Protein AF-A0AA37GPE2-F1 (afdb_monomer)

Secondary structure (DSSP, 8-state):
-PPP---------S---EEEEETTS-----TTTTTT--EEEEEEE-GGGGGS--S----SS-HHHHHTTS-TT-EEEEEE--TT--HHHHHHHSSHHHHHHHHHHHHHHHHHHT-S-S-------

Structure (mmCIF, N/CA/C/O backbone):
data_AF-A0AA37GPE2-F1
#
_entry.id   AF-A0AA37GPE2-F1
#
loop_
_atom_site.group_PDB
_atom_site.id
_atom_site.type_symbol
_atom_site.label_atom_id
_atom_site.label_alt_id
_atom_site.label_comp_id
_atom_site.label_asym_id
_atom_site.label_entity_id
_atom_site.label_seq_id
_atom_site.pdbx_PDB_ins_code
_atom_site.Cartn_x
_atom_site.Cartn_y
_atom_site.Cartn_z
_atom_site.occupancy
_atom_site.B_iso_or_equiv
_atom_site.auth_seq_id
_atom_site.auth_comp_id
_atom_site.auth_asym_id
_atom_site.auth_atom_id
_atom_site.pdbx_PDB_model_num
ATOM 1 N N . MET A 1 1 ? -5.019 -32.848 37.569 1.00 37.22 1 MET A N 1
ATOM 2 C CA . MET A 1 1 ? -5.995 -32.645 36.481 1.00 37.22 1 MET A CA 1
ATOM 3 C C . MET A 1 1 ? -5.860 -31.202 36.032 1.00 37.22 1 MET A C 1
ATOM 5 O O . MET A 1 1 ? -6.305 -30.319 36.750 1.00 37.22 1 MET A O 1
ATOM 9 N N . ALA A 1 2 ? -5.119 -30.956 34.951 1.00 37.72 2 ALA A N 1
ATOM 10 C CA . ALA A 1 2 ? -4.983 -29.623 34.375 1.00 37.72 2 ALA A CA 1
ATOM 11 C C . ALA A 1 2 ? -6.244 -29.335 33.552 1.00 37.72 2 ALA A C 1
ATOM 13 O O . ALA A 1 2 ? -6.603 -30.134 32.688 1.00 37.72 2 ALA A O 1
ATOM 14 N N . SER A 1 3 ? -6.935 -28.245 33.877 1.00 38.19 3 SER A N 1
ATOM 15 C CA . SER A 1 3 ? -8.075 -27.760 33.103 1.00 38.19 3 SER A CA 1
ATOM 16 C C . SER A 1 3 ? -7.527 -27.149 31.819 1.00 38.19 3 SER A C 1
ATOM 18 O O . SER A 1 3 ? -6.719 -26.226 31.884 1.00 38.19 3 SER A O 1
ATOM 20 N N . ALA A 1 4 ? -7.907 -27.696 30.667 1.00 44.25 4 ALA A N 1
ATOM 21 C CA . ALA A 1 4 ? -7.628 -27.064 29.388 1.00 44.25 4 ALA A CA 1
ATOM 22 C C . ALA A 1 4 ? -8.433 -25.760 29.316 1.00 44.25 4 ALA A C 1
ATOM 24 O O . ALA A 1 4 ? -9.646 -25.769 29.525 1.00 44.25 4 ALA A O 1
ATOM 25 N N . GLU A 1 5 ? -7.749 -24.645 29.072 1.00 45.88 5 GLU A N 1
ATOM 26 C CA . GLU A 1 5 ? -8.393 -23.376 28.759 1.00 45.88 5 GLU A CA 1
ATOM 27 C C . GLU A 1 5 ? -9.006 -23.484 27.360 1.00 45.88 5 GLU A C 1
ATOM 29 O O . GLU A 1 5 ? -8.310 -23.633 26.353 1.00 45.88 5 GLU A O 1
ATOM 34 N N . GLU A 1 6 ? -10.333 -23.462 27.313 1.00 42.38 6 GLU A N 1
ATOM 35 C CA . GLU A 1 6 ? -11.103 -23.381 26.082 1.00 42.38 6 GLU A CA 1
ATOM 36 C C . GLU A 1 6 ? -10.866 -22.003 25.453 1.00 42.38 6 GLU A C 1
ATOM 38 O O . GLU A 1 6 ? -11.261 -20.966 25.988 1.00 42.38 6 GLU A O 1
ATOM 43 N N . SER A 1 7 ? -10.161 -21.987 24.324 1.00 40.84 7 SER A N 1
ATOM 44 C CA . SER A 1 7 ? -9.971 -20.780 23.526 1.00 40.84 7 SER A CA 1
ATOM 45 C C . SER A 1 7 ? -11.285 -20.479 22.815 1.00 40.84 7 SER A C 1
ATOM 47 O O . SER A 1 7 ? -11.621 -21.123 21.824 1.00 40.84 7 SER A O 1
ATOM 49 N N . VAL A 1 8 ? -12.049 -19.526 23.343 1.00 43.91 8 VAL A N 1
ATOM 50 C CA . VAL A 1 8 ? -13.283 -19.060 22.707 1.00 43.91 8 VAL A CA 1
ATOM 51 C C . VAL A 1 8 ? -12.908 -18.262 21.456 1.00 43.91 8 VAL A C 1
ATOM 53 O O . VAL A 1 8 ? -12.640 -17.062 21.520 1.00 43.91 8 VAL A O 1
ATOM 56 N N . GLU A 1 9 ? -12.877 -18.926 20.301 1.00 49.22 9 GLU A N 1
ATOM 57 C CA . GLU A 1 9 ? -12.951 -18.240 19.013 1.00 49.22 9 GLU A CA 1
ATOM 58 C C . GLU A 1 9 ? -14.357 -17.641 18.870 1.00 49.22 9 GLU A C 1
ATOM 60 O O . GLU A 1 9 ? -15.343 -18.335 18.619 1.00 49.22 9 GLU A O 1
ATOM 65 N N . GLY A 1 10 ? -14.464 -16.329 19.092 1.00 43.81 10 GLY A N 1
ATOM 66 C CA . GLY A 1 10 ? -15.693 -15.582 18.837 1.00 43.81 10 GLY A CA 1
ATOM 67 C C . GLY A 1 10 ? -16.027 -15.547 17.336 1.00 43.81 10 GLY A C 1
ATOM 68 O O . GLY A 1 10 ? -15.116 -15.539 16.504 1.00 43.81 10 GLY A O 1
ATOM 69 N N . PRO A 1 11 ? -17.316 -15.486 16.952 1.00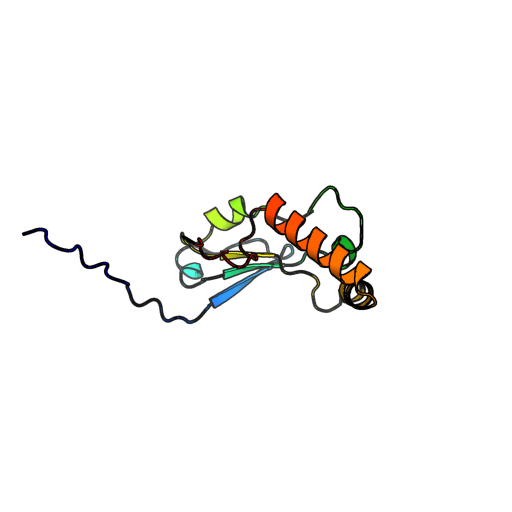 55.62 11 PRO A N 1
ATOM 70 C CA . PRO A 1 11 ? -17.740 -15.604 15.565 1.00 55.62 11 PRO A CA 1
ATOM 71 C C . PRO A 1 11 ? -17.523 -14.277 14.828 1.00 55.62 11 PRO A C 1
ATOM 73 O O . PRO A 1 11 ? -18.447 -13.493 14.624 1.00 55.62 11 PRO A O 1
ATOM 76 N N . GLY A 1 12 ? -16.293 -14.011 14.399 1.00 54.72 12 GLY A N 1
ATOM 77 C CA . GLY A 1 12 ? -16.060 -13.081 13.305 1.00 54.72 12 GLY A CA 1
ATOM 78 C C . GLY A 1 12 ? -16.392 -13.817 12.018 1.00 54.72 12 GLY A C 1
ATOM 79 O O . GLY A 1 12 ? -15.583 -14.619 11.564 1.00 54.72 12 GLY A O 1
ATOM 80 N N . SER A 1 13 ? -17.585 -13.605 11.450 1.00 57.19 13 SER A N 1
ATOM 81 C CA . SER A 1 13 ? -17.924 -14.115 10.115 1.00 57.19 13 SER A CA 1
ATOM 82 C C . SER A 1 13 ? -16.713 -13.912 9.204 1.00 57.19 13 SER A C 1
ATOM 84 O O . SER A 1 13 ? -16.241 -12.780 9.121 1.00 57.19 13 SER A O 1
ATOM 86 N N . GLY A 1 14 ? -16.187 -14.947 8.545 1.00 73.25 14 GLY A N 1
ATOM 87 C CA . GLY A 1 14 ? -14.963 -14.862 7.724 1.00 73.25 14 GLY A CA 1
ATOM 88 C C . GLY A 1 14 ? -15.023 -13.889 6.528 1.00 73.25 14 GLY A C 1
ATOM 89 O O . GLY A 1 14 ? -14.181 -13.942 5.633 1.00 73.25 14 GLY A O 1
ATOM 90 N N . LEU A 1 15 ? -16.032 -13.022 6.484 1.00 89.06 15 LEU A N 1
ATOM 91 C CA . LEU A 1 15 ? -16.222 -11.935 5.547 1.00 89.06 15 LEU A CA 1
ATOM 92 C C . LEU A 1 15 ? -15.211 -10.816 5.812 1.00 89.06 15 LEU A C 1
ATOM 94 O O . LEU A 1 15 ? -15.026 -10.348 6.934 1.00 89.06 15 LEU A O 1
ATOM 98 N N . LYS A 1 16 ? -14.573 -10.361 4.736 1.00 94.19 16 LYS A N 1
ATOM 99 C CA . LYS A 1 16 ? -13.634 -9.241 4.751 1.00 94.19 16 LYS A CA 1
ATOM 100 C C . LYS A 1 16 ? -14.374 -7.981 4.311 1.00 94.19 16 LYS A C 1
ATOM 102 O O . LYS A 1 16 ? -14.835 -7.910 3.176 1.00 94.19 16 LYS A O 1
ATOM 107 N N . CYS A 1 17 ? -14.463 -6.987 5.187 1.00 95.81 17 CYS A N 1
ATOM 108 C CA . CYS A 1 17 ? -14.852 -5.625 4.824 1.00 95.81 17 CYS A CA 1
ATOM 109 C C . CYS A 1 17 ? -13.586 -4.801 4.552 1.00 95.81 17 CYS A C 1
ATOM 111 O O . CYS A 1 17 ? -12.775 -4.609 5.467 1.00 95.81 17 CYS A O 1
ATOM 113 N N . VAL A 1 18 ? -13.400 -4.378 3.300 1.00 96.38 18 VAL A N 1
ATOM 114 C CA . VAL A 1 18 ? -12.221 -3.638 2.829 1.00 96.38 18 VAL A CA 1
ATOM 115 C C . VAL A 1 18 ? -12.621 -2.197 2.528 1.00 96.38 18 VAL A C 1
ATOM 117 O O . VAL A 1 18 ? -13.557 -1.967 1.764 1.00 96.38 18 VAL A O 1
ATOM 120 N N . MET A 1 19 ? -11.911 -1.231 3.107 1.00 96.38 19 MET A N 1
ATOM 121 C CA . MET A 1 19 ? -12.116 0.196 2.860 1.00 96.38 19 MET A CA 1
ATOM 122 C C . MET A 1 19 ? -10.902 0.810 2.170 1.00 96.38 19 MET A C 1
ATOM 124 O O . MET A 1 19 ? -9.776 0.657 2.634 1.00 96.38 19 MET A O 1
ATOM 128 N N . TYR A 1 20 ? -11.134 1.588 1.117 1.00 96.25 20 TYR A N 1
ATOM 129 C CA . TYR A 1 20 ? -10.109 2.452 0.538 1.00 96.25 20 TYR A CA 1
ATOM 130 C C . TYR A 1 20 ? -9.996 3.763 1.322 1.00 96.25 20 TYR A C 1
ATOM 132 O O . TYR A 1 20 ? -10.984 4.476 1.486 1.00 96.25 20 TYR A O 1
ATOM 140 N N . LEU A 1 21 ? -8.785 4.107 1.763 1.00 96.69 21 LEU A N 1
ATOM 141 C CA . LEU A 1 21 ? -8.455 5.412 2.335 1.00 96.69 21 LEU A CA 1
ATOM 142 C C . LEU A 1 21 ? -7.590 6.177 1.334 1.00 96.69 21 LEU A C 1
ATOM 144 O O . LEU A 1 21 ? -6.478 5.754 1.018 1.00 96.69 21 LEU A O 1
ATOM 148 N N . THR A 1 22 ? -8.104 7.296 0.827 1.00 94.06 22 THR A N 1
ATOM 149 C CA . THR A 1 22 ? -7.457 8.044 -0.260 1.00 94.06 22 THR A CA 1
ATOM 150 C C . THR A 1 22 ? -6.783 9.310 0.253 1.00 94.06 22 THR A C 1
ATOM 152 O O . THR A 1 22 ? -7.281 9.964 1.170 1.00 94.06 22 THR A O 1
ATOM 155 N N . GLY A 1 23 ? -5.683 9.712 -0.387 1.00 90.56 23 GLY A N 1
ATOM 156 C CA . GLY A 1 23 ? -5.026 10.989 -0.081 1.00 90.56 23 GLY A CA 1
ATOM 157 C C . GLY A 1 23 ? -5.881 12.226 -0.384 1.00 90.56 23 GLY A C 1
ATOM 158 O O . GLY A 1 23 ? -5.643 13.284 0.190 1.00 90.56 23 GLY A O 1
ATOM 159 N N . GLN A 1 24 ? -6.899 12.098 -1.243 1.00 89.19 24 GLN A N 1
ATOM 160 C CA . GLN A 1 24 ? -7.847 13.174 -1.561 1.00 89.19 24 GLN A CA 1
ATOM 161 C C . GLN A 1 24 ? -8.863 13.403 -0.433 1.00 89.19 24 GLN A C 1
ATOM 163 O O . GLN A 1 24 ? -9.322 14.526 -0.230 1.00 89.19 24 GLN A O 1
ATOM 168 N N . HIS A 1 25 ? -9.186 12.348 0.322 1.00 89.00 25 HIS A N 1
ATOM 169 C CA . HIS A 1 25 ? -10.123 12.382 1.443 1.00 89.00 2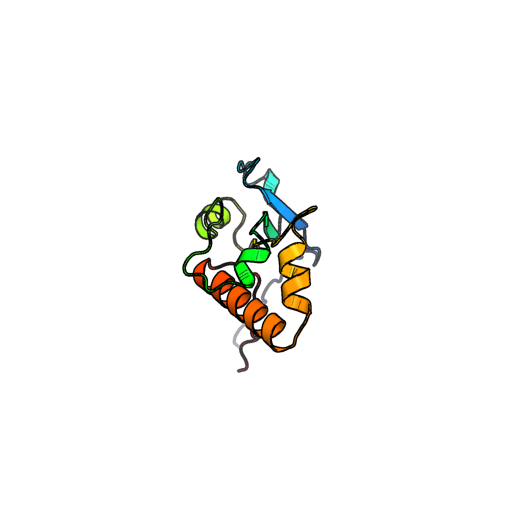5 HIS A CA 1
ATOM 170 C C . HIS A 1 25 ? -9.538 11.638 2.660 1.00 89.00 25 HIS A C 1
ATOM 172 O O . HIS A 1 25 ? -10.035 10.572 3.028 1.00 89.00 25 HIS A O 1
ATOM 178 N N . PRO A 1 26 ? -8.492 12.181 3.317 1.00 89.75 26 PRO A N 1
ATOM 179 C CA . PRO A 1 26 ? -7.723 11.473 4.346 1.00 89.75 26 PRO A CA 1
ATOM 180 C C . PRO A 1 26 ? -8.393 11.469 5.736 1.00 89.75 26 PRO A C 1
ATOM 182 O O . PRO A 1 26 ? -7.722 11.284 6.753 1.00 89.75 26 PRO A O 1
ATOM 185 N N . ASN A 1 27 ? -9.706 11.695 5.799 1.00 91.94 27 ASN A N 1
ATOM 186 C CA . ASN A 1 27 ? -10.456 11.790 7.047 1.00 91.94 27 ASN A CA 1
ATOM 187 C C . ASN A 1 27 ? -11.125 10.449 7.351 1.00 91.94 27 ASN A C 1
ATOM 189 O O . ASN A 1 27 ? -11.988 9.998 6.601 1.00 91.94 27 ASN A O 1
ATOM 193 N N . VAL A 1 28 ? -10.741 9.831 8.467 1.00 93.69 28 VAL A N 1
ATOM 194 C CA . VAL A 1 28 ? -11.363 8.595 8.956 1.00 93.69 28 VAL A CA 1
ATOM 195 C C . VAL A 1 28 ? -12.500 8.959 9.922 1.00 93.69 28 VAL A C 1
ATOM 197 O O . VAL A 1 28 ? -12.274 9.784 10.812 1.00 93.69 28 VAL A O 1
ATOM 200 N N . PRO A 1 29 ? -13.711 8.384 9.767 1.00 93.81 29 PRO A N 1
ATOM 201 C CA . PRO A 1 29 ? -14.806 8.557 10.724 1.00 93.81 29 PRO A CA 1
ATOM 202 C C . PRO A 1 29 ? -14.467 8.043 12.132 1.00 93.81 29 PRO A C 1
ATOM 204 O O . PRO A 1 29 ? -13.400 7.477 12.371 1.00 93.81 29 PRO A O 1
ATOM 207 N N . SER A 1 30 ? -15.390 8.214 13.083 1.00 94.69 30 SER A N 1
ATOM 208 C CA . SER A 1 30 ? -15.202 7.697 14.443 1.00 94.69 30 SER A CA 1
ATOM 209 C C . SER A 1 30 ? -15.037 6.170 14.459 1.00 94.69 30 SER A C 1
ATOM 211 O O . SER A 1 30 ? -15.534 5.466 13.573 1.00 94.69 30 SER A O 1
ATOM 213 N N . LYS A 1 31 ? -14.354 5.647 15.485 1.00 93.12 31 LYS A N 1
ATOM 214 C CA . LYS A 1 31 ? -14.013 4.217 15.594 1.00 93.12 31 LYS A CA 1
ATOM 215 C C . LYS A 1 31 ? -15.236 3.307 15.586 1.00 93.12 31 LYS A C 1
ATOM 217 O O . LYS A 1 31 ? -15.167 2.199 15.069 1.00 93.12 31 LYS A O 1
ATOM 222 N N . GLU A 1 32 ? -16.356 3.785 16.109 1.00 93.88 32 GLU A N 1
ATOM 223 C CA . GLU A 1 32 ? -17.626 3.065 16.151 1.00 93.88 32 GLU A CA 1
ATOM 224 C C . GLU A 1 32 ? -18.148 2.805 14.734 1.00 93.88 32 GLU A C 1
ATOM 226 O O . GLU A 1 32 ? -18.557 1.686 14.420 1.00 93.88 32 GLU A O 1
ATOM 231 N N . LEU A 1 33 ? -18.055 3.807 13.853 1.00 95.69 33 LEU A N 1
ATOM 232 C CA . LEU A 1 33 ? -18.500 3.710 12.462 1.00 95.69 33 LEU A CA 1
ATOM 233 C C . LEU A 1 33 ? -17.589 2.817 11.620 1.00 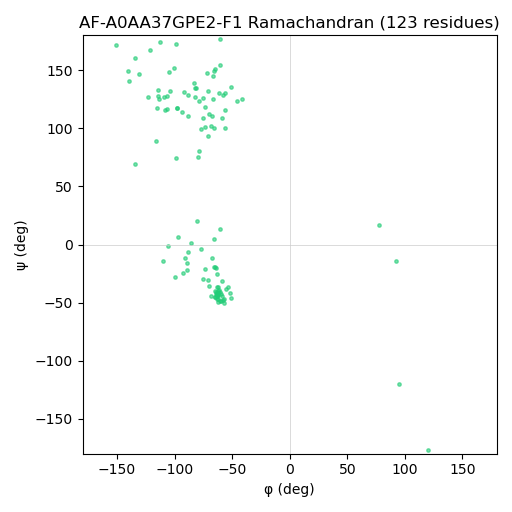95.69 33 LEU A C 1
ATOM 235 O O . LEU A 1 33 ? -18.069 2.163 10.701 1.00 95.69 33 LEU A O 1
ATOM 239 N N . VAL A 1 34 ? -16.296 2.754 11.942 1.00 96.19 34 VAL A N 1
ATOM 240 C CA . VAL A 1 34 ? -15.316 1.917 11.226 1.00 96.19 34 VAL A CA 1
ATOM 241 C C . VAL A 1 34 ? -15.044 0.572 11.907 1.00 96.19 34 VAL A C 1
ATOM 243 O O . VAL A 1 34 ? -14.173 -0.173 11.469 1.00 96.19 34 VAL A O 1
ATOM 246 N N . SER A 1 35 ? -15.788 0.228 12.961 1.00 95.44 35 SER A N 1
ATOM 247 C CA . SER A 1 35 ? -15.533 -0.956 13.799 1.00 95.44 35 SER A CA 1
ATOM 248 C C . SER A 1 35 ? -15.661 -2.296 13.067 1.00 95.44 35 SER A C 1
ATOM 250 O O . SER A 1 35 ? -15.033 -3.276 13.460 1.00 95.44 35 SER A O 1
ATOM 252 N N . HIS A 1 36 ? -16.445 -2.333 11.990 1.00 94.44 36 HIS A N 1
ATOM 253 C CA . HIS A 1 36 ? -16.665 -3.512 11.152 1.00 94.44 36 HIS A CA 1
ATOM 254 C C . HIS A 1 36 ? -15.636 -3.650 10.016 1.00 94.44 36 HIS A C 1
ATOM 256 O O . HIS A 1 36 ? -15.640 -4.651 9.297 1.00 94.44 36 HIS A O 1
ATOM 262 N N . ILE A 1 37 ? -14.767 -2.651 9.822 1.00 96.69 37 ILE A N 1
ATOM 263 C CA . ILE A 1 37 ? -13.746 -2.670 8.777 1.00 96.69 37 ILE A CA 1
ATOM 264 C C . ILE A 1 37 ? -12.628 -3.614 9.197 1.00 96.69 37 ILE A C 1
ATOM 266 O O . ILE A 1 37 ? -12.029 -3.483 10.258 1.00 96.69 37 ILE A O 1
ATOM 270 N N . THR A 1 38 ? -12.323 -4.562 8.320 1.00 96.25 38 THR A N 1
ATOM 271 C CA . THR A 1 38 ? -11.297 -5.585 8.564 1.00 96.25 38 THR A CA 1
ATOM 272 C C . THR A 1 38 ? -9.974 -5.253 7.877 1.00 96.25 38 THR A C 1
ATOM 274 O O . THR A 1 38 ? -8.912 -5.662 8.347 1.00 96.25 38 THR A O 1
ATOM 277 N N . HIS A 1 39 ? -10.033 -4.519 6.762 1.00 97.00 39 HIS A N 1
ATOM 278 C CA . HIS A 1 39 ? -8.881 -4.151 5.947 1.00 97.00 39 HIS A CA 1
ATOM 279 C C . HIS A 1 39 ? -9.016 -2.704 5.465 1.00 97.00 39 HIS A C 1
ATOM 281 O O . HIS A 1 39 ? -10.098 -2.273 5.070 1.00 97.00 39 HIS A O 1
ATOM 287 N N . VAL A 1 40 ? -7.905 -1.979 5.447 1.00 97.44 40 VAL A N 1
ATOM 288 C CA . VAL A 1 40 ? -7.797 -0.621 4.918 1.00 97.44 40 VAL A CA 1
ATOM 289 C C . VAL A 1 40 ? -6.728 -0.608 3.837 1.00 97.44 40 VAL A C 1
ATOM 291 O O . VAL A 1 40 ? -5.602 -1.032 4.082 1.00 97.44 40 VAL A O 1
ATOM 294 N N . GLU A 1 41 ? -7.062 -0.107 2.656 1.00 97.25 41 GLU A N 1
ATOM 295 C CA . GLU A 1 41 ? -6.142 0.048 1.532 1.00 97.25 41 GLU A CA 1
ATOM 296 C C . GLU A 1 41 ? -5.793 1.523 1.334 1.00 97.25 41 GLU A C 1
ATOM 298 O O . GLU A 1 41 ? -6.655 2.348 1.029 1.00 97.25 41 GLU A O 1
ATOM 303 N N . LEU A 1 42 ? -4.515 1.863 1.505 1.00 97.12 42 LEU A N 1
ATOM 304 C CA . LEU A 1 42 ? -3.995 3.203 1.253 1.00 97.12 42 LEU A CA 1
ATOM 305 C C . LEU A 1 42 ? -3.881 3.418 -0.257 1.00 97.12 42 LEU A C 1
ATOM 307 O O . LEU A 1 42 ? -3.022 2.823 -0.910 1.00 97.12 42 LEU A O 1
ATOM 311 N N . ALA A 1 43 ? -4.762 4.257 -0.798 1.00 94.12 43 ALA A N 1
ATOM 312 C CA . ALA A 1 43 ? -4.913 4.510 -2.225 1.00 94.12 43 ALA A CA 1
ATOM 313 C C . ALA A 1 43 ? -4.364 5.897 -2.627 1.00 94.12 43 ALA A C 1
ATOM 315 O O . ALA A 1 43 ? -4.747 6.912 -2.040 1.00 94.12 43 ALA A O 1
ATOM 316 N N . PHE A 1 44 ? -3.489 6.020 -3.630 1.00 94.19 44 PHE A N 1
ATOM 317 C CA . PHE A 1 44 ? -2.775 4.961 -4.360 1.00 94.19 44 PHE A CA 1
ATOM 318 C C . PHE A 1 44 ? -1.280 5.273 -4.439 1.00 94.19 44 PHE A C 1
ATOM 320 O O . PHE A 1 44 ? -0.883 6.433 -4.537 1.00 94.19 44 PHE A O 1
ATOM 327 N N . MET A 1 45 ? -0.457 4.225 -4.424 1.00 94.25 45 MET A N 1
ATOM 328 C CA . MET A 1 45 ? 0.956 4.311 -4.779 1.00 94.25 45 MET A CA 1
ATOM 329 C C . MET A 1 45 ? 1.103 4.244 -6.298 1.00 94.25 45 MET A C 1
ATOM 331 O O . MET A 1 45 ? 0.509 3.372 -6.935 1.00 94.25 45 MET A O 1
ATOM 335 N N . ASN A 1 46 ? 1.927 5.124 -6.870 1.00 95.06 46 ASN A N 1
ATOM 336 C CA . ASN A 1 46 ? 2.165 5.130 -8.310 1.00 95.06 46 ASN A CA 1
ATOM 337 C C . ASN A 1 46 ? 2.780 3.799 -8.780 1.00 95.06 46 ASN A C 1
ATOM 339 O O . ASN A 1 46 ? 3.764 3.326 -8.208 1.00 95.06 46 ASN A O 1
ATOM 343 N N . SER A 1 47 ? 2.207 3.213 -9.829 1.00 96.12 47 SER A N 1
ATOM 344 C CA . SER A 1 47 ? 2.626 1.924 -10.373 1.00 96.12 47 SER A CA 1
ATOM 345 C C . SER A 1 47 ? 4.067 1.986 -10.903 1.00 96.12 47 SER A C 1
ATOM 347 O O . SER A 1 47 ? 4.891 1.139 -10.584 1.00 96.12 47 SER A O 1
ATOM 349 N N . ASP A 1 48 ? 4.446 3.035 -11.630 1.00 95.19 48 ASP A N 1
ATOM 350 C CA . ASP A 1 48 ? 5.767 3.147 -12.262 1.00 95.19 48 ASP A CA 1
ATOM 351 C C . ASP A 1 48 ? 6.935 3.221 -11.258 1.00 95.19 48 ASP A C 1
ATOM 353 O O . ASP A 1 48 ? 8.073 2.900 -11.607 1.00 95.19 48 ASP A O 1
ATOM 357 N N . THR A 1 49 ? 6.664 3.576 -9.996 1.00 95.31 49 THR A N 1
ATOM 358 C CA . THR A 1 49 ? 7.643 3.541 -8.896 1.00 95.31 49 THR A CA 1
ATOM 359 C C . THR A 1 49 ? 8.333 2.179 -8.803 1.00 95.31 49 THR A C 1
ATOM 361 O O . THR A 1 49 ? 9.552 2.112 -8.691 1.00 95.31 49 THR A O 1
ATOM 364 N N . PHE A 1 50 ? 7.597 1.077 -8.951 1.00 96.31 50 PHE A N 1
ATOM 365 C CA . PHE A 1 50 ? 8.129 -0.269 -8.724 1.00 96.31 50 PHE A CA 1
ATOM 366 C C . PHE A 1 50 ? 9.009 -0.805 -9.868 1.00 96.31 50 PHE A C 1
ATOM 368 O O . PHE A 1 50 ? 9.622 -1.861 -9.720 1.00 96.31 50 PHE A O 1
ATOM 375 N N . ASN A 1 51 ? 9.152 -0.074 -10.978 1.00 96.44 51 ASN A N 1
ATOM 376 C CA . ASN A 1 51 ? 10.111 -0.397 -12.044 1.00 96.44 51 ASN A CA 1
ATOM 377 C C . ASN A 1 51 ? 11.482 0.283 -11.857 1.00 96.44 51 ASN A C 1
ATOM 379 O O . ASN A 1 51 ? 12.449 -0.045 -12.554 1.00 96.44 51 ASN A O 1
ATOM 383 N N . LYS A 1 52 ? 11.582 1.241 -10.932 1.00 93.50 52 LYS A N 1
ATOM 384 C CA . LYS A 1 52 ? 12.769 2.082 -10.721 1.00 93.50 52 LYS A CA 1
ATOM 385 C C . LYS A 1 52 ? 13.614 1.565 -9.563 1.00 93.50 52 LYS A C 1
ATOM 387 O O . LYS A 1 52 ? 13.223 0.632 -8.866 1.00 93.50 52 LYS A O 1
ATOM 392 N N . ASP A 1 53 ? 14.783 2.164 -9.387 1.00 89.94 53 ASP A N 1
ATOM 393 C CA . ASP A 1 53 ? 15.577 1.983 -8.174 1.00 89.94 53 ASP A CA 1
ATOM 394 C C . ASP A 1 53 ? 15.108 3.054 -7.186 1.00 89.94 53 ASP A C 1
ATOM 396 O O . ASP A 1 53 ? 15.254 4.250 -7.440 1.00 89.94 53 ASP A O 1
ATOM 400 N N . VAL A 1 54 ? 14.425 2.623 -6.126 1.00 83.50 54 VAL A N 1
ATOM 401 C CA . VAL A 1 54 ? 13.646 3.502 -5.247 1.00 83.50 54 VAL A CA 1
ATOM 402 C C . VAL A 1 54 ? 14.262 3.518 -3.856 1.00 83.50 54 VAL A C 1
ATOM 404 O O . VAL A 1 54 ? 14.469 2.467 -3.258 1.00 83.50 54 VAL A O 1
ATOM 407 N N . ALA A 1 55 ? 14.530 4.716 -3.335 1.00 81.81 55 ALA A N 1
ATOM 408 C CA . ALA A 1 55 ? 15.002 4.904 -1.963 1.00 81.81 55 ALA A CA 1
ATOM 409 C C . ALA A 1 55 ? 13.855 5.144 -0.964 1.00 81.81 55 ALA A C 1
ATOM 411 O O . ALA A 1 55 ? 14.006 4.860 0.222 1.00 81.81 55 ALA A O 1
ATOM 412 N N . GLU A 1 56 ? 12.709 5.653 -1.432 1.00 88.19 56 GLU A N 1
ATOM 413 C CA . GLU A 1 56 ? 11.607 6.112 -0.581 1.00 88.19 56 GLU A CA 1
ATOM 414 C C . GLU A 1 56 ? 10.229 5.740 -1.145 1.00 88.19 56 GLU A C 1
ATOM 416 O O . GLU A 1 56 ? 10.021 5.697 -2.356 1.00 88.19 56 GLU A O 1
ATOM 421 N N . TRP A 1 57 ? 9.258 5.529 -0.253 1.00 93.06 57 TRP A N 1
ATOM 422 C CA . TRP A 1 57 ? 7.891 5.117 -0.591 1.00 93.06 57 TRP A CA 1
ATOM 423 C C . TRP A 1 57 ? 6.896 6.211 -0.175 1.00 93.06 57 TRP A C 1
ATOM 425 O O . TRP A 1 57 ? 6.411 6.191 0.959 1.00 93.06 57 TRP A O 1
ATOM 435 N N . PRO A 1 58 ? 6.598 7.192 -1.048 1.00 90.12 58 PRO A N 1
ATOM 436 C CA . PRO A 1 58 ? 5.873 8.403 -0.667 1.00 90.12 58 PRO A CA 1
ATOM 437 C C . PRO A 1 58 ? 4.358 8.164 -0.566 1.00 90.12 58 PRO A C 1
ATOM 439 O O . PRO A 1 58 ? 3.578 8.564 -1.428 1.00 90.12 58 PRO A O 1
ATOM 442 N N . LEU A 1 59 ? 3.922 7.505 0.507 1.00 92.50 59 LEU A N 1
ATOM 443 C CA . LEU A 1 59 ? 2.511 7.451 0.884 1.00 92.50 59 LEU A CA 1
ATOM 444 C C . LEU A 1 59 ? 2.052 8.811 1.433 1.00 92.50 59 LEU A C 1
ATOM 446 O O . LEU A 1 59 ? 2.796 9.504 2.122 1.00 92.50 59 LEU A O 1
ATOM 450 N N . PHE A 1 60 ? 0.785 9.165 1.206 1.00 94.81 60 PHE A N 1
ATOM 451 C CA . PHE A 1 60 ? 0.186 10.394 1.755 1.00 94.81 60 PHE A CA 1
ATOM 452 C C . PHE A 1 60 ? 0.020 10.365 3.291 1.00 94.81 60 PHE A C 1
ATOM 454 O O . PHE A 1 60 ? -0.314 11.370 3.915 1.00 94.81 60 PHE A O 1
ATOM 461 N N . THR A 1 61 ? 0.202 9.195 3.903 1.00 95.75 61 THR A N 1
ATOM 462 C CA . THR A 1 61 ? 0.121 8.934 5.343 1.00 95.75 61 THR A CA 1
ATOM 463 C C . THR A 1 61 ? 1.038 7.761 5.696 1.00 95.75 61 THR A C 1
ATOM 465 O O . THR A 1 61 ? 1.550 7.082 4.810 1.00 95.75 61 THR A O 1
ATOM 468 N N . THR A 1 62 ? 1.229 7.480 6.983 1.00 96.00 62 THR A N 1
ATOM 469 C CA . THR A 1 62 ? 1.980 6.303 7.441 1.00 96.00 62 THR A CA 1
ATOM 470 C C . THR A 1 62 ? 1.039 5.182 7.869 1.00 96.00 62 THR A C 1
ATOM 472 O O . THR A 1 62 ? -0.081 5.431 8.325 1.00 96.00 62 THR A O 1
ATOM 475 N N . VAL A 1 63 ? 1.506 3.936 7.757 1.00 96.38 63 VAL A N 1
ATOM 476 C CA . VAL A 1 63 ? 0.757 2.755 8.207 1.00 96.38 63 VAL A CA 1
ATOM 477 C C . VAL A 1 63 ? 0.444 2.854 9.701 1.00 96.38 63 VAL A C 1
ATOM 479 O O . VAL A 1 63 ? -0.702 2.651 10.094 1.00 96.38 63 VAL A O 1
ATOM 482 N N . ASP A 1 64 ? 1.418 3.248 10.523 1.00 96.25 64 ASP A N 1
ATOM 483 C CA . ASP A 1 64 ? 1.234 3.370 11.973 1.00 96.25 64 ASP A CA 1
ATOM 484 C C . ASP A 1 64 ? 0.174 4.404 12.343 1.00 96.25 64 ASP A C 1
ATOM 486 O O . ASP A 1 64 ? -0.697 4.123 13.166 1.00 96.25 64 ASP A O 1
ATOM 490 N N . LYS A 1 65 ? 0.174 5.572 11.683 1.00 96.38 65 LYS A N 1
ATOM 491 C CA . LYS A 1 65 ? -0.853 6.597 11.905 1.00 96.38 65 LYS A CA 1
ATOM 492 C C . LYS A 1 65 ? -2.243 6.035 11.618 1.00 96.38 65 LYS A C 1
ATOM 494 O O . LYS A 1 65 ? -3.140 6.184 12.444 1.00 96.38 65 LYS A O 1
ATOM 499 N N . VAL A 1 66 ? -2.406 5.351 10.487 1.00 96.81 66 VAL A N 1
ATOM 500 C CA . VAL A 1 66 ? -3.682 4.747 10.082 1.00 96.81 66 VAL A CA 1
ATOM 501 C C . VAL A 1 66 ? -4.103 3.674 11.079 1.00 96.81 66 VAL A C 1
ATOM 503 O O . VAL A 1 66 ? -5.239 3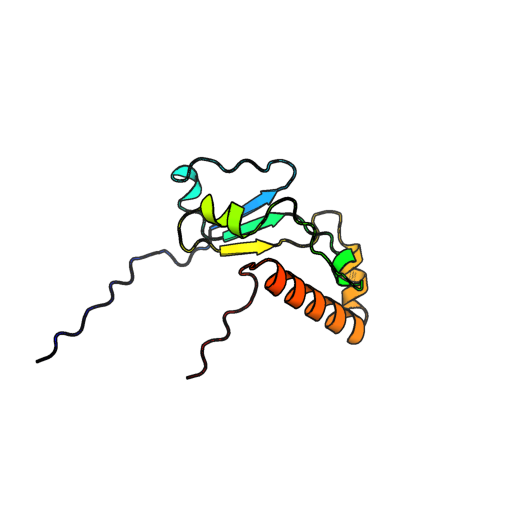.698 11.534 1.00 96.81 66 VAL A O 1
ATOM 506 N N . ARG A 1 67 ? -3.197 2.792 11.521 1.00 96.25 67 ARG A N 1
ATOM 507 C CA . ARG A 1 67 ? -3.513 1.752 12.517 1.00 96.25 67 ARG A CA 1
ATOM 508 C C . ARG A 1 67 ? -4.138 2.317 13.791 1.00 96.25 67 ARG A C 1
ATOM 510 O O . ARG A 1 67 ? -5.046 1.696 14.332 1.00 96.25 67 ARG A O 1
ATOM 517 N N . THR A 1 68 ? -3.713 3.497 14.250 1.00 96.25 68 THR A N 1
ATOM 518 C CA . THR A 1 68 ? -4.296 4.116 15.457 1.00 96.25 68 THR A CA 1
ATOM 519 C C . THR A 1 68 ? -5.765 4.534 15.297 1.00 96.25 68 THR A C 1
ATOM 521 O O . THR A 1 68 ? -6.468 4.691 16.301 1.00 96.25 68 THR A O 1
ATOM 524 N N . GLN A 1 69 ? -6.243 4.685 14.058 1.00 96.50 69 GLN A N 1
ATOM 525 C CA . GLN A 1 69 ? -7.590 5.150 13.717 1.00 96.50 69 GLN A CA 1
ATOM 526 C C . GLN A 1 69 ? -8.616 4.012 13.603 1.00 96.50 69 GLN A C 1
ATOM 528 O O . GLN A 1 69 ? -9.809 4.285 13.677 1.00 96.50 69 GLN A O 1
ATOM 533 N N . PHE A 1 70 ? -8.181 2.751 13.492 1.00 96.44 70 PHE A N 1
ATOM 534 C CA . PHE A 1 70 ? -9.063 1.582 13.353 1.00 96.44 70 PHE A CA 1
ATOM 535 C C . PHE A 1 70 ? -9.006 0.664 14.579 1.00 96.44 70 PHE A C 1
ATOM 537 O O . PHE A 1 70 ? -8.234 0.882 15.518 1.00 96.44 70 PHE A O 1
ATOM 544 N N . MET A 1 71 ? -9.860 -0.362 14.586 1.00 96.12 71 MET A N 1
ATOM 545 C CA . MET A 1 71 ? -9.871 -1.372 15.641 1.00 96.12 71 MET A CA 1
ATOM 546 C C . MET A 1 71 ? -8.578 -2.202 15.619 1.00 96.12 71 MET A C 1
ATOM 548 O O . MET A 1 71 ? -8.059 -2.495 14.533 1.00 96.12 71 MET A O 1
ATOM 552 N N . PRO A 1 72 ? -8.055 -2.624 16.787 1.00 94.62 72 PRO A N 1
ATOM 553 C CA . PRO A 1 72 ? -6.931 -3.550 16.847 1.00 94.62 72 PRO A CA 1
ATOM 554 C C . PRO A 1 72 ? -7.177 -4.787 15.975 1.00 94.62 72 PRO A C 1
ATOM 556 O O . PRO A 1 72 ? -8.268 -5.349 15.977 1.00 94.62 72 PRO A O 1
ATOM 559 N N . GLY A 1 73 ? -6.165 -5.203 15.213 1.00 92.44 73 GLY A N 1
ATOM 560 C CA . GLY A 1 73 ? -6.268 -6.337 14.288 1.00 92.44 73 GLY A CA 1
ATOM 561 C C . GLY A 1 73 ? -6.677 -5.978 12.854 1.00 92.44 73 GLY A C 1
ATOM 562 O O . GLY A 1 73 ? -6.448 -6.799 11.963 1.00 92.44 73 GLY A O 1
ATOM 563 N N . THR A 1 74 ? -7.176 -4.759 12.606 1.00 95.69 74 THR A N 1
ATOM 564 C CA . THR A 1 74 ? -7.440 -4.256 11.244 1.00 95.69 74 THR A CA 1
ATOM 565 C C . THR A 1 74 ? -6.158 -4.279 10.414 1.00 95.69 74 THR A C 1
ATOM 567 O O . THR A 1 74 ? -5.117 -3.766 10.841 1.00 95.69 74 THR A O 1
ATOM 570 N N . LYS A 1 75 ? -6.225 -4.877 9.222 1.00 97.00 75 LYS A N 1
ATOM 571 C CA . LYS A 1 75 ? -5.086 -4.956 8.305 1.00 97.00 75 LYS A CA 1
ATOM 572 C C . LYS A 1 75 ? -4.943 -3.665 7.513 1.00 97.00 75 LYS A C 1
ATOM 574 O O . LYS A 1 75 ? -5.929 -3.163 6.989 1.00 97.00 75 LYS A O 1
ATOM 579 N N . VAL A 1 76 ? -3.729 -3.144 7.388 1.00 97.44 76 VAL A N 1
ATOM 580 C CA . VAL A 1 76 ? -3.442 -1.936 6.603 1.00 97.44 76 VAL A CA 1
ATOM 581 C C . VAL A 1 76 ? -2.549 -2.310 5.428 1.00 97.44 76 VAL A C 1
ATOM 583 O O . VAL A 1 76 ? -1.433 -2.785 5.614 1.00 97.44 76 VAL A O 1
ATOM 586 N N . MET A 1 77 ? -3.045 -2.117 4.213 1.00 97.31 77 MET A N 1
ATOM 587 C CA . MET A 1 77 ? -2.411 -2.500 2.953 1.00 97.31 77 MET A CA 1
ATOM 588 C C . MET A 1 77 ? -2.207 -1.266 2.068 1.00 97.31 77 MET A C 1
ATOM 590 O O . MET A 1 77 ? -2.763 -0.202 2.330 1.00 97.31 77 MET A O 1
ATOM 594 N N . VAL A 1 78 ? -1.409 -1.402 1.012 1.00 96.94 78 VAL A N 1
ATOM 595 C CA . VAL A 1 78 ? -1.165 -0.333 0.035 1.00 96.94 78 VAL A CA 1
ATOM 596 C C . VAL A 1 78 ? -1.752 -0.758 -1.301 1.00 96.94 78 VAL A C 1
ATOM 598 O O . VAL A 1 78 ? -1.398 -1.818 -1.815 1.00 96.94 78 VAL A O 1
ATOM 601 N N . ALA A 1 79 ? -2.619 0.076 -1.868 1.00 96.56 79 ALA A N 1
ATOM 602 C CA . ALA A 1 79 ? -3.126 -0.117 -3.216 1.00 96.56 79 ALA A CA 1
ATOM 603 C C . ALA A 1 79 ? -2.186 0.564 -4.220 1.00 96.56 79 ALA A C 1
ATOM 605 O O . ALA A 1 79 ? -1.843 1.738 -4.071 1.00 96.56 79 ALA A O 1
ATOM 606 N N . ILE A 1 80 ? -1.762 -0.175 -5.244 1.00 96.56 80 ILE A N 1
ATOM 607 C CA . ILE A 1 80 ? -0.853 0.305 -6.292 1.00 96.56 80 ILE A CA 1
ATOM 608 C C . ILE A 1 80 ? -1.672 0.572 -7.560 1.00 96.56 80 ILE A C 1
ATOM 610 O O . ILE A 1 80 ? -2.454 -0.283 -7.972 1.00 96.56 80 ILE A O 1
ATOM 614 N N . GLY A 1 81 ? -1.479 1.727 -8.194 1.00 95.75 81 GLY A N 1
ATOM 615 C CA . GLY A 1 81 ? -2.144 2.086 -9.446 1.00 95.75 81 GLY A CA 1
ATOM 616 C C . GLY A 1 81 ? -3.411 2.921 -9.257 1.00 95.75 81 GLY A C 1
ATOM 617 O O . GLY A 1 81 ? -3.362 4.042 -8.759 1.00 95.75 81 GLY A O 1
ATOM 618 N N . GLY A 1 82 ? -4.546 2.396 -9.722 1.00 91.38 82 GLY A N 1
ATOM 619 C CA . GLY A 1 82 ? -5.817 3.117 -9.843 1.00 91.38 82 GLY A CA 1
ATOM 620 C C . GLY A 1 8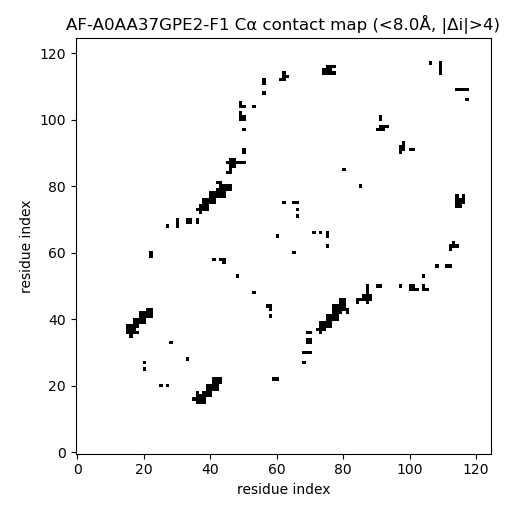2 ? -6.301 3.153 -11.294 1.00 91.38 82 GLY A C 1
ATOM 621 O O . GLY A 1 82 ? -5.676 2.574 -12.178 1.00 91.38 82 GLY A O 1
ATOM 622 N N . TRP A 1 83 ? -7.420 3.834 -11.552 1.00 93.12 83 TRP A N 1
ATOM 623 C CA . TRP A 1 83 ? -8.135 3.760 -12.837 1.00 93.12 83 TRP A CA 1
ATOM 624 C C . TRP A 1 83 ? -7.255 4.002 -14.078 1.00 93.12 83 TRP A C 1
ATOM 626 O O . TRP A 1 83 ? -7.314 3.231 -15.032 1.00 93.12 83 TRP A O 1
ATOM 636 N N . SER A 1 84 ? -6.416 5.041 -14.056 1.00 93.38 84 SER A N 1
ATOM 637 C CA . SER A 1 84 ? -5.573 5.422 -15.203 1.00 93.38 84 SER A CA 1
ATOM 638 C C . SER A 1 84 ? -4.088 5.080 -15.031 1.00 93.38 84 SER A C 1
ATOM 640 O O . SER A 1 84 ? -3.296 5.346 -15.932 1.00 93.38 84 SER A O 1
ATOM 642 N N . ASP A 1 85 ? -3.681 4.519 -13.891 1.00 94.62 85 ASP A N 1
ATOM 643 C CA . ASP A 1 85 ? -2.272 4.235 -13.591 1.00 94.62 85 ASP A CA 1
ATOM 644 C C . ASP A 1 85 ? -1.935 2.763 -13.862 1.00 94.62 85 ASP A C 1
ATOM 646 O O . ASP A 1 85 ? -1.805 1.940 -12.956 1.00 94.62 85 ASP A O 1
ATOM 650 N N . THR A 1 86 ? -1.833 2.432 -15.152 1.00 94.00 86 THR A N 1
ATOM 651 C CA . THR A 1 86 ? -1.612 1.060 -15.644 1.00 94.00 86 THR A CA 1
ATOM 652 C C . THR A 1 86 ? -0.226 0.830 -16.254 1.00 94.00 86 THR A C 1
ATOM 654 O O . THR A 1 86 ? 0.195 -0.314 -16.435 1.00 94.00 86 THR A O 1
ATOM 657 N N . LYS A 1 87 ? 0.521 1.902 -16.549 1.00 95.69 87 LYS A N 1
ATOM 658 C CA . LYS A 1 87 ? 1.805 1.849 -17.272 1.00 95.69 87 LYS A CA 1
ATOM 659 C C . LYS A 1 87 ? 2.871 1.025 -16.544 1.00 95.69 87 LYS A C 1
ATOM 661 O O . LYS A 1 87 ? 3.624 0.286 -17.185 1.00 95.69 87 LYS A O 1
ATOM 666 N N . GLY A 1 88 ? 2.946 1.155 -15.218 1.00 96.50 88 GLY A N 1
ATOM 667 C CA . GLY A 1 88 ? 3.918 0.424 -14.415 1.00 96.50 88 GLY A CA 1
ATOM 668 C C . GLY A 1 88 ? 3.705 -1.084 -14.512 1.00 96.50 88 GLY A C 1
ATOM 669 O O . GLY A 1 88 ? 4.672 -1.816 -14.717 1.00 96.50 88 GLY A O 1
ATOM 670 N N . PHE A 1 89 ? 2.443 -1.526 -14.475 1.00 97.50 89 PHE A N 1
ATOM 671 C CA . PHE A 1 89 ? 2.073 -2.934 -14.624 1.00 97.50 89 PHE A CA 1
ATOM 672 C C . PHE A 1 89 ? 2.413 -3.491 -16.007 1.00 97.50 89 PHE A C 1
ATOM 674 O O . PHE A 1 89 ? 2.984 -4.577 -16.092 1.00 97.50 89 PHE A O 1
ATOM 681 N N . ASP A 1 90 ? 2.110 -2.751 -17.080 1.00 97.44 90 ASP A N 1
ATOM 682 C CA . ASP A 1 90 ? 2.473 -3.157 -18.445 1.00 97.44 90 ASP A CA 1
ATOM 683 C C . ASP A 1 90 ? 3.988 -3.372 -18.570 1.00 97.44 90 ASP A C 1
ATOM 685 O O . ASP A 1 90 ? 4.436 -4.411 -19.049 1.00 97.44 90 ASP A O 1
ATOM 689 N N . THR A 1 91 ? 4.786 -2.432 -18.057 1.00 97.56 91 THR A N 1
ATOM 690 C CA . THR A 1 91 ? 6.252 -2.539 -18.073 1.00 97.56 91 THR A CA 1
ATOM 691 C C . THR A 1 91 ? 6.729 -3.743 -17.261 1.00 97.56 91 THR A C 1
ATOM 693 O O . THR A 1 91 ? 7.540 -4.536 -17.741 1.00 97.56 91 THR A O 1
ATOM 696 N N . ALA A 1 92 ? 6.189 -3.920 -16.054 1.00 97.25 92 ALA A N 1
ATOM 697 C CA . ALA A 1 92 ? 6.566 -4.996 -15.150 1.00 97.25 92 ALA A CA 1
ATOM 698 C C . ALA A 1 92 ? 6.265 -6.383 -15.724 1.00 97.25 92 ALA A C 1
ATOM 700 O O . ALA A 1 92 ? 7.048 -7.310 -15.526 1.00 97.25 92 ALA A O 1
ATOM 701 N N . ALA A 1 93 ? 5.164 -6.542 -16.459 1.00 97.88 93 ALA A N 1
ATOM 702 C CA . ALA A 1 93 ? 4.713 -7.839 -16.950 1.00 97.88 93 ALA A CA 1
ATOM 703 C C . ALA A 1 93 ? 5.547 -8.399 -18.120 1.00 97.88 93 ALA A C 1
ATOM 705 O O . ALA A 1 93 ? 5.543 -9.617 -18.327 1.00 97.88 93 ALA A O 1
ATOM 706 N N . ARG A 1 94 ? 6.278 -7.550 -18.860 1.00 97.94 94 ARG A N 1
ATOM 707 C CA . ARG A 1 94 ? 6.905 -7.883 -20.156 1.00 97.94 94 ARG A CA 1
ATOM 708 C C . ARG A 1 94 ? 7.959 -8.989 -20.107 1.00 97.94 94 ARG A C 1
ATOM 710 O O . ARG A 1 94 ? 7.978 -9.819 -21.012 1.00 97.94 94 ARG A O 1
ATOM 717 N N . THR A 1 95 ? 8.819 -9.038 -19.091 1.00 98.12 95 THR A N 1
ATOM 718 C CA . THR A 1 95 ? 9.892 -10.045 -19.002 1.00 98.12 95 THR A CA 1
ATOM 719 C C . THR A 1 95 ? 9.991 -10.673 -17.605 1.00 98.12 95 THR A C 1
ATOM 721 O O . THR A 1 95 ? 9.474 -10.124 -16.628 1.00 98.12 95 THR A O 1
ATOM 724 N N . PRO A 1 96 ? 10.622 -11.854 -17.463 1.00 98.25 96 PRO A N 1
ATOM 725 C CA . PRO A 1 96 ? 10.912 -12.425 -16.146 1.00 98.25 96 PRO A CA 1
ATOM 726 C C . PRO A 1 96 ? 11.707 -11.474 -15.240 1.00 98.25 96 PRO A C 1
ATOM 728 O O . PRO A 1 96 ? 11.427 -11.380 -14.046 1.00 98.25 96 PRO A O 1
ATOM 731 N N . GLU A 1 97 ? 12.660 -10.737 -15.807 1.00 97.88 97 GLU A N 1
ATOM 732 C CA . GLU A 1 97 ? 13.527 -9.801 -15.090 1.00 97.88 97 GLU A CA 1
ATOM 733 C C . GLU A 1 97 ? 12.731 -8.596 -14.586 1.00 97.88 97 GLU A C 1
ATOM 735 O O . GLU A 1 97 ? 12.868 -8.225 -13.418 1.00 97.88 97 GLU A O 1
ATOM 740 N N . SER A 1 98 ? 11.851 -8.026 -15.421 1.00 97.56 98 SER A N 1
ATOM 741 C CA . SER A 1 98 ? 10.984 -6.913 -15.016 1.00 97.56 98 SER A CA 1
ATOM 742 C C . SER A 1 98 ? 10.007 -7.336 -13.918 1.00 97.56 98 SER A C 1
ATOM 744 O O . SER A 1 98 ? 9.858 -6.621 -12.927 1.00 97.56 98 SER A O 1
ATOM 746 N N . ARG A 1 99 ? 9.421 -8.541 -14.013 1.00 98.12 99 ARG A N 1
ATOM 747 C 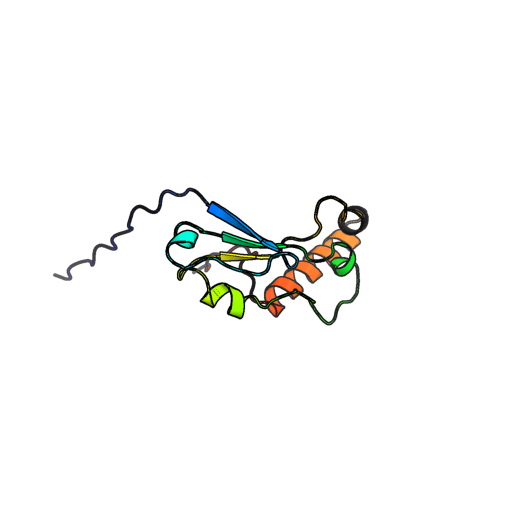CA . ARG A 1 99 ? 8.548 -9.088 -12.959 1.00 98.12 99 ARG A CA 1
ATOM 748 C C . ARG A 1 99 ? 9.298 -9.295 -11.648 1.00 98.12 99 ARG A C 1
ATOM 750 O O . ARG A 1 99 ? 8.773 -8.969 -10.586 1.00 98.12 99 ARG A O 1
ATOM 757 N N . LYS A 1 100 ? 10.528 -9.817 -11.714 1.00 97.62 100 LYS A N 1
ATOM 758 C CA . LYS A 1 100 ? 11.375 -10.024 -10.534 1.00 97.62 100 LYS A CA 1
ATOM 759 C C . LYS A 1 100 ? 11.715 -8.697 -9.857 1.00 97.62 100 LYS A C 1
ATOM 761 O O . LYS A 1 100 ? 11.573 -8.600 -8.641 1.00 97.62 100 LYS A O 1
ATOM 766 N N . LYS A 1 101 ? 12.122 -7.683 -10.630 1.00 96.56 101 LYS A N 1
ATOM 767 C CA . LYS A 1 101 ? 12.418 -6.342 -10.102 1.00 96.56 101 LYS A CA 1
ATOM 768 C C . LYS A 1 101 ? 11.192 -5.732 -9.426 1.00 96.56 101 LYS A C 1
ATOM 770 O O . LYS A 1 101 ? 11.281 -5.287 -8.286 1.00 96.56 101 LYS A O 1
ATOM 775 N N . TRP A 1 102 ? 10.045 -5.782 -10.099 1.00 97.06 102 TRP A N 1
ATOM 776 C CA . TRP A 1 102 ? 8.788 -5.288 -9.551 1.00 97.06 102 TRP A CA 1
ATOM 777 C C . TRP A 1 102 ? 8.426 -5.966 -8.227 1.00 97.06 102 TRP A C 1
ATOM 779 O O . TRP A 1 102 ? 8.159 -5.290 -7.238 1.00 97.06 102 TRP A O 1
ATOM 789 N N . ALA A 1 103 ? 8.455 -7.301 -8.184 1.00 96.50 103 ALA A N 1
ATOM 790 C CA . ALA A 1 103 ? 8.135 -8.063 -6.979 1.00 96.50 103 ALA A CA 1
ATOM 791 C C . ALA A 1 103 ? 9.088 -7.747 -5.814 1.00 96.50 103 ALA A C 1
ATOM 793 O O . ALA A 1 103 ? 8.635 -7.619 -4.677 1.00 96.50 103 ALA A O 1
ATOM 794 N N . GLN A 1 104 ? 10.384 -7.576 -6.099 1.00 96.31 104 GLN A N 1
ATOM 795 C CA . GLN A 1 104 ? 11.375 -7.173 -5.101 1.00 96.31 104 GLN A CA 1
ATOM 796 C C . GLN A 1 104 ? 11.049 -5.790 -4.524 1.00 96.31 104 GLN A C 1
ATOM 798 O O . GLN A 1 104 ? 10.933 -5.647 -3.311 1.00 96.31 104 GLN A O 1
ATOM 803 N N . ASN A 1 105 ? 10.785 -4.806 -5.384 1.00 96.75 105 ASN A N 1
ATOM 804 C CA . ASN A 1 105 ? 10.425 -3.457 -4.954 1.00 96.75 105 ASN A CA 1
ATOM 805 C C . ASN A 1 105 ? 9.105 -3.424 -4.161 1.00 96.75 105 ASN A C 1
ATOM 807 O O . ASN A 1 105 ? 8.981 -2.677 -3.193 1.00 96.75 105 ASN A O 1
ATOM 811 N N . VAL A 1 106 ? 8.117 -4.253 -4.519 1.00 96.25 106 VAL A N 1
ATOM 812 C CA . VAL A 1 106 ? 6.883 -4.400 -3.725 1.00 96.25 106 VAL A CA 1
ATOM 813 C C . VAL A 1 106 ? 7.193 -4.963 -2.336 1.00 96.25 106 VAL A C 1
ATOM 815 O O . VAL A 1 106 ? 6.675 -4.452 -1.343 1.00 96.25 106 VAL A O 1
ATOM 818 N N . ALA A 1 107 ? 8.053 -5.980 -2.241 1.00 94.94 107 ALA A N 1
ATOM 819 C CA . ALA A 1 107 ? 8.464 -6.546 -0.958 1.00 94.94 107 ALA A CA 1
ATOM 820 C C . ALA A 1 107 ? 9.223 -5.526 -0.091 1.00 94.94 107 ALA A C 1
ATOM 822 O O . ALA A 1 107 ? 8.956 -5.421 1.110 1.00 94.94 107 ALA A O 1
ATOM 823 N N . ASP A 1 108 ? 10.115 -4.741 -0.697 1.00 95.44 108 ASP A N 1
ATOM 824 C CA . ASP A 1 108 ? 10.875 -3.694 -0.012 1.00 95.44 108 ASP A CA 1
ATOM 825 C C . ASP A 1 108 ? 9.961 -2.571 0.494 1.00 95.44 108 ASP A C 1
ATOM 827 O O . ASP A 1 108 ? 10.099 -2.137 1.639 1.00 95.44 108 ASP A O 1
ATOM 831 N N . MET A 1 109 ? 8.956 -2.174 -0.292 1.00 95.81 109 MET A N 1
ATOM 832 C CA . MET A 1 109 ? 7.920 -1.227 0.130 1.00 95.81 109 MET A CA 1
ATOM 833 C C . MET A 1 109 ? 7.119 -1.743 1.325 1.00 95.81 109 MET A C 1
ATOM 835 O O . MET A 1 109 ? 6.954 -1.030 2.318 1.00 95.81 109 MET A O 1
ATOM 839 N N . VAL A 1 110 ? 6.649 -2.993 1.274 1.00 95.56 110 VAL A N 1
ATOM 840 C CA . VAL A 1 110 ? 5.893 -3.604 2.379 1.00 95.56 110 VAL A CA 1
ATOM 841 C C . VAL A 1 110 ? 6.737 -3.637 3.656 1.00 95.56 110 VAL A C 1
ATOM 843 O O . VAL A 1 110 ? 6.249 -3.284 4.730 1.00 95.56 110 VAL A O 1
ATOM 846 N N . LYS A 1 111 ? 8.021 -4.000 3.543 1.00 94.31 111 LYS A N 1
ATOM 847 C CA . LYS A 1 111 ? 8.959 -4.024 4.672 1.00 94.31 111 LYS A CA 1
ATOM 848 C C . LYS A 1 111 ? 9.217 -2.629 5.242 1.00 94.31 111 LYS A C 1
ATOM 850 O O . LYS A 1 111 ? 9.218 -2.478 6.459 1.00 94.31 111 LYS A O 1
ATOM 855 N N . ALA A 1 112 ? 9.443 -1.637 4.385 1.00 94.62 112 ALA A N 1
ATOM 856 C CA . ALA A 1 112 ? 9.767 -0.276 4.802 1.00 94.62 112 ALA A CA 1
ATOM 857 C C . ALA A 1 112 ? 8.572 0.451 5.436 1.00 94.62 112 ALA A C 1
ATOM 859 O O . ALA A 1 112 ? 8.747 1.226 6.370 1.00 94.62 112 ALA A O 1
ATOM 860 N N . THR A 1 113 ? 7.360 0.199 4.940 1.00 94.94 113 THR A N 1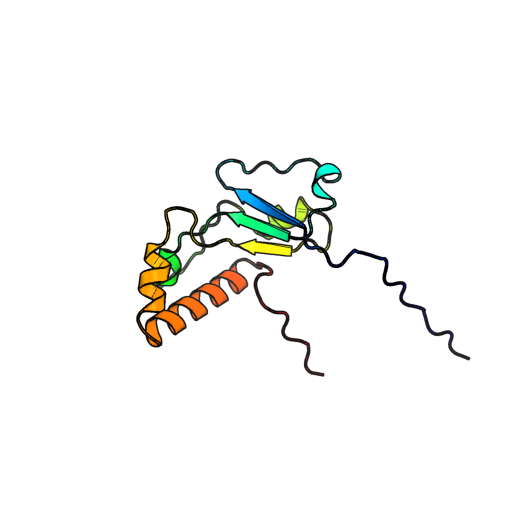
ATOM 861 C CA . THR A 1 113 ? 6.139 0.870 5.415 1.00 94.94 113 THR A CA 1
ATOM 862 C C . THR A 1 113 ? 5.465 0.153 6.584 1.00 94.94 113 THR A C 1
ATOM 864 O O . THR A 1 113 ? 4.688 0.777 7.299 1.00 94.94 113 THR A O 1
ATOM 867 N N . GLY A 1 114 ? 5.721 -1.146 6.779 1.00 95.12 114 GLY A N 1
ATOM 868 C CA . GLY A 1 114 ? 5.036 -1.964 7.787 1.00 95.12 114 GLY A CA 1
ATOM 869 C C . GLY A 1 114 ? 3.619 -2.400 7.387 1.00 95.12 114 GLY A C 1
ATOM 870 O O . GLY A 1 114 ? 2.826 -2.792 8.251 1.00 95.12 114 GLY A O 1
ATOM 871 N N . ALA A 1 115 ? 3.281 -2.317 6.096 1.00 96.06 115 ALA A N 1
ATOM 872 C CA . ALA A 1 115 ? 1.992 -2.753 5.565 1.00 96.06 115 ALA A CA 1
ATOM 873 C C . ALA A 1 115 ? 1.790 -4.278 5.704 1.00 96.06 115 ALA A C 1
ATOM 875 O O . ALA A 1 115 ? 2.727 -5.072 5.655 1.00 96.06 115 ALA A O 1
ATOM 876 N N . ASP A 1 116 ? 0.537 -4.709 5.835 1.00 95.12 116 ASP A N 1
ATOM 877 C CA . ASP A 1 116 ? 0.147 -6.104 6.073 1.00 95.12 116 ASP A CA 1
ATOM 878 C C . ASP A 1 116 ? 0.010 -6.942 4.795 1.00 95.12 116 ASP A C 1
ATOM 880 O O . ASP A 1 116 ? -0.322 -8.121 4.877 1.00 95.12 116 ASP A O 1
ATOM 884 N N . GLY A 1 117 ? 0.278 -6.372 3.616 1.00 80.62 117 GLY A N 1
ATOM 885 C CA . GLY A 1 117 ? 0.091 -7.027 2.311 1.00 80.62 117 GLY A CA 1
ATOM 886 C C . GLY A 1 117 ? 1.001 -8.235 2.035 1.00 80.62 117 GLY A C 1
ATOM 887 O O . GLY A 1 117 ? 0.980 -8.776 0.933 1.00 80.62 117 GLY A O 1
ATOM 888 N N . ARG A 1 118 ? 1.808 -8.670 3.008 1.00 73.44 118 ARG A N 1
ATOM 889 C CA . ARG A 1 118 ? 2.566 -9.920 2.922 1.00 73.44 118 ARG A CA 1
ATOM 890 C C . ARG A 1 118 ? 1.680 -11.097 3.317 1.00 73.44 118 ARG A C 1
ATOM 892 O O . ARG A 1 118 ? 0.981 -11.044 4.328 1.00 73.44 118 ARG A O 1
ATOM 899 N N . THR A 1 119 ? 1.783 -12.206 2.594 1.00 47.88 119 THR A N 1
ATOM 900 C CA . THR A 1 119 ? 1.290 -13.488 3.105 1.00 47.88 119 THR A CA 1
ATOM 901 C C . THR A 1 119 ? 1.987 -13.757 4.443 1.00 47.88 119 THR A C 1
ATOM 903 O O . THR A 1 119 ? 3.217 -13.637 4.506 1.00 47.88 119 THR A O 1
ATOM 906 N N . PRO A 1 120 ? 1.267 -14.097 5.527 1.00 47.69 120 PRO A N 1
ATOM 907 C CA . PRO A 1 120 ? 1.916 -14.631 6.709 1.00 47.69 120 PRO A CA 1
ATOM 908 C C . PRO A 1 120 ? 2.698 -15.861 6.254 1.00 47.69 120 PRO A C 1
ATOM 910 O O . PRO A 1 120 ? 2.102 -16.826 5.779 1.00 47.69 120 PRO A O 1
ATOM 913 N N . LEU A 1 121 ? 4.027 -15.829 6.357 1.00 42.22 121 LEU A N 1
ATOM 914 C CA . LEU A 1 121 ? 4.774 -17.075 6.393 1.00 42.22 121 LEU A CA 1
ATOM 915 C C . LEU A 1 121 ? 4.208 -17.792 7.613 1.00 42.22 121 LEU A C 1
ATOM 917 O O . LEU A 1 121 ? 4.386 -17.314 8.737 1.00 42.22 121 LEU A O 1
ATOM 921 N N . SER A 1 122 ? 3.445 -18.866 7.398 1.00 39.88 122 SER A N 1
ATOM 922 C CA . SER A 1 122 ? 3.143 -19.799 8.474 1.00 39.88 122 SER A CA 1
ATOM 923 C C . SER A 1 122 ? 4.472 -20.047 9.168 1.00 39.88 122 SER A C 1
ATOM 925 O O . SER A 1 122 ? 5.446 -20.384 8.488 1.00 39.88 122 SER A O 1
ATOM 927 N N . LYS A 1 123 ? 4.549 -19.797 10.478 1.00 37.59 123 LYS A N 1
ATOM 928 C CA . LYS A 1 123 ? 5.702 -20.241 11.251 1.00 37.59 123 LYS A CA 1
ATOM 929 C C . LYS A 1 123 ? 5.779 -21.747 11.022 1.00 37.59 123 LYS A C 1
ATOM 931 O O . LYS A 1 123 ? 4.958 -22.480 11.561 1.00 37.59 123 LYS A O 1
ATOM 936 N N . ALA A 1 124 ? 6.673 -22.173 10.135 1.00 33.53 124 ALA A N 1
ATOM 937 C CA . ALA A 1 124 ? 7.063 -23.560 10.030 1.00 33.53 124 ALA A CA 1
ATOM 938 C C . ALA A 1 124 ? 7.776 -23.841 11.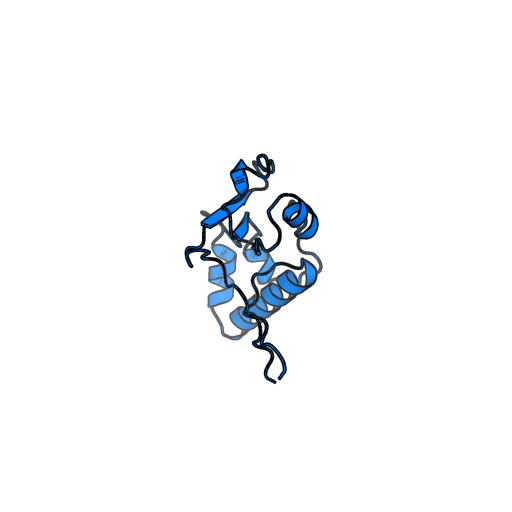352 1.00 33.53 124 ALA A C 1
ATOM 940 O O . ALA A 1 124 ? 8.865 -23.315 11.590 1.00 33.53 124 ALA A O 1
ATOM 941 N N . GLY A 1 125 ? 7.040 -24.480 12.260 1.00 35.22 125 GLY A N 1
ATOM 942 C CA . GLY A 1 125 ? 7.598 -25.107 13.450 1.00 35.22 125 GLY A CA 1
ATOM 943 C C . GLY A 1 125 ? 8.368 -26.361 13.082 1.00 35.22 125 GLY A C 1
ATOM 944 O O . GLY A 1 125 ? 8.141 -26.885 11.966 1.00 35.22 125 GLY A O 1
#

Mean predicted aligned error: 8.11 Å

pLDDT: mean 86.33, std 19.17, range [33.53, 98.25]

Organism: NCBI:txid708192

Radius of gyration: 17.94 Å; Cα contacts (8 Å, |Δi|>4): 150; chains: 1; bounding box: 34×46×57 Å

InterPro domains:
  IPR001223 Glycoside hydrolase family 18, catalytic domain [PF00704] (17-117)
  IPR001223 Glycoside hydrolase family 18, catalytic domain [PS51910] (15-125)
  IPR017853 Glycoside hydrolase superfamily [SSF51445] (14-117)

Nearest PDB structures (foldseek):
  8hw6-assembly1_A  TM=7.746E-01  e=7.683E-04  Heterodera glycines
  6inx-assembly1_A-2  TM=7.792E-01  e=1.073E-03  Paenibacillus barengoltzii
  1wno-assembly1_A  TM=7.324E-01  e=6.722E-04  Aspergillus fumigatus
  1ll7-assembly2_B  TM=7.174E-01  e=1.712E-03  Coccidioides immitis
  8oye-assembly1_A  TM=6.762E-01  e=5.326E-03  Clostridium perfringens

Sequence (125 aa):
MASAEESVEGPGSGLKCVMYLTGQHPNVPSKELVSHITHVELAFMNSDTFNKDVAEWPLFTTVDKVRTQFMPGTKVMVAIGGWSDTKGFDTAARTPESRKKWAQNVADMVKATGADGRTPLSKAG

Foldseek 3Di:
DDDDDDDPPDDPPPDAAEEEQELVHNDDDAQVVQANHQEYEQPAFQLLQLQDDDPDGDGSDAPVVVCVRYDPNRFYHYHYADDPRCVSVVQLVPDPVSVVSSVVSRVVNCVVRVGPPDDPPPPPD

Solvent-accessible surface area (backbone atoms only — not comparable to full-atom values): 7775 Å² total; per-residue (Å²): 136,85,80,79,82,80,78,82,78,71,90,69,68,94,72,80,37,75,43,81,47,32,68,91,58,77,74,78,72,58,52,79,81,45,55,76,46,42,31,38,28,42,40,59,41,68,31,52,56,34,79,54,94,70,94,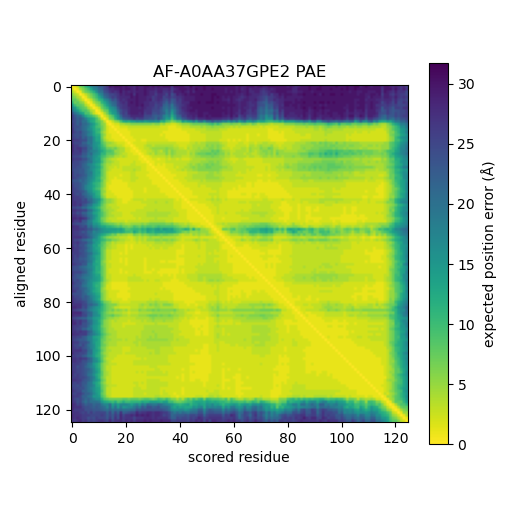76,79,90,59,89,65,54,51,68,64,53,53,73,58,46,51,91,85,47,39,44,30,76,36,69,26,61,99,84,42,50,66,26,55,58,58,25,66,73,41,74,66,38,38,51,48,27,52,50,43,51,52,51,47,35,64,74,54,66,37,54,78,60,78,79,74,72,80,82,124